Protein AF-A0A8J5M5P4-F1 (afdb_monomer)

Radius of gyration: 21.24 Å; Cα contacts (8 Å, |Δi|>4): 64; chains: 1; bounding box: 61×25×68 Å

Organism: NCBI:txid2496075

Solvent-accessible surface area (backbone atoms only — not comparable to full-atom values): 7825 Å² total; per-residue (Å²): 114,73,65,58,61,50,52,52,52,50,50,54,51,50,53,53,50,53,51,50,52,52,52,54,52,51,43,50,49,57,29,47,52,34,52,54,47,46,57,45,53,63,54,47,58,71,37,92,63,18,71,80,36,75,77,41,52,78,52,49,75,68,54,51,52,50,51,37,51,52,33,50,54,50,25,50,51,35,45,50,50,44,53,51,50,45,51,51,45,28,72,74,69,73,46,65,48,66,58,57,50,50,53,50,49,64,75,39,38,70,60,52,50,49,48,52,50,53,48,47,58,48,62,70,53,64,70,56,95,76,88,72,84,75,84,74,81,75,133

Mean predicted aligned error: 10.56 Å

Sequence (139 aa):
MTSITTEEAAWDALQALFHSEYLLMTEYIECILPLLYAIYLPILFQLPAAPYYSQTASSTPEKLKKDVTNILMFGAVELTGFVGLVFLLKRKFGISPLYQLAFVLETQMRTVQGHLFVWTVFILHMPLMHYGVNYAVQF

Secondary structure (DSSP, 8-state):
-HHHHHHHHHHHHHHHHHHHHHHHHHHHHHHHHHHHHHHHHHHHHHSTTGGGSHHHHT--HHHHHHHHHHHHHHHHHHHHHHHHHHHHHHHHHSS-HHHHHHHHHHHTHHHHHHHHHHHHHHHHHTTSS-S--------

pLDDT: mean 76.71, std 13.88, range [41.62, 92.94]

Structure (mmCIF, N/CA/C/O backbone):
data_AF-A0A8J5M5P4-F1
#
_entry.id   AF-A0A8J5M5P4-F1
#
loop_
_atom_site.group_PDB
_atom_site.id
_atom_site.type_symbol
_atom_site.label_atom_id
_atom_site.label_alt_id
_atom_site.label_comp_id
_atom_site.label_asym_id
_atom_site.label_entity_id
_atom_site.label_seq_id
_atom_site.pdbx_PDB_ins_code
_atom_site.Cartn_x
_atom_site.Cartn_y
_atom_site.Cartn_z
_atom_site.occupancy
_atom_site.B_iso_or_equiv
_atom_site.auth_seq_id
_atom_site.auth_comp_id
_atom_site.auth_asym_id
_atom_site.auth_atom_id
_atom_site.pdbx_PDB_model_num
ATOM 1 N N . MET A 1 1 ? -17.988 11.815 40.093 1.00 53.81 1 MET A N 1
ATOM 2 C CA . MET A 1 1 ? -16.794 10.962 39.890 1.00 53.81 1 MET A CA 1
ATOM 3 C C . MET A 1 1 ? -16.991 9.963 38.750 1.00 53.81 1 MET A C 1
ATOM 5 O O . MET A 1 1 ? -16.074 9.794 37.971 1.00 53.81 1 MET A O 1
ATOM 9 N N . THR A 1 2 ? -18.189 9.395 38.573 1.00 60.47 2 THR A N 1
ATOM 10 C CA . THR A 1 2 ? -18.569 8.525 37.436 1.00 60.47 2 THR A CA 1
ATOM 11 C C . THR A 1 2 ? -18.636 9.216 36.062 1.00 60.47 2 THR A C 1
ATOM 13 O O . THR A 1 2 ? -18.488 8.556 35.039 1.00 60.47 2 THR A O 1
ATOM 16 N N . SER A 1 3 ? -18.845 10.537 36.006 1.00 63.59 3 SER A N 1
ATOM 17 C CA . SER A 1 3 ? -18.831 11.298 34.743 1.00 63.59 3 SER A CA 1
ATOM 18 C C . SER A 1 3 ? -17.423 11.456 34.159 1.00 63.59 3 SER A C 1
ATOM 20 O O . SER A 1 3 ? -17.248 11.356 32.956 1.00 63.59 3 SER A O 1
ATOM 22 N N . ILE A 1 4 ? -16.410 11.632 35.013 1.00 66.31 4 ILE A N 1
ATOM 23 C CA . ILE A 1 4 ? -15.014 11.825 34.585 1.00 66.31 4 ILE A CA 1
ATOM 24 C C . ILE A 1 4 ? -14.464 10.524 33.984 1.00 66.31 4 ILE A C 1
ATOM 26 O O . ILE A 1 4 ? -13.895 10.529 32.903 1.00 66.31 4 ILE A O 1
ATOM 30 N N . THR A 1 5 ? -14.751 9.381 34.612 1.00 78.81 5 THR A N 1
ATOM 31 C CA . THR A 1 5 ? -14.298 8.067 34.126 1.00 78.81 5 THR A CA 1
ATOM 32 C C . THR A 1 5 ? -14.968 7.636 32.818 1.00 78.81 5 THR A C 1
ATOM 34 O O . THR A 1 5 ? -14.427 6.816 32.084 1.00 78.81 5 THR A O 1
ATOM 37 N N . THR A 1 6 ? -16.175 8.137 32.534 1.00 82.62 6 THR A N 1
ATOM 38 C CA . THR A 1 6 ? -16.881 7.845 31.273 1.00 82.62 6 THR A CA 1
ATOM 39 C C . THR A 1 6 ? -16.389 8.731 30.136 1.00 82.62 6 THR A C 1
ATOM 41 O O . THR A 1 6 ? -16.271 8.251 29.012 1.00 82.62 6 THR A O 1
ATOM 44 N N . GLU A 1 7 ? -16.044 9.983 30.431 1.00 85.62 7 GLU A N 1
ATOM 45 C CA . GLU A 1 7 ? -15.405 10.899 29.485 1.00 85.62 7 GLU A CA 1
ATOM 46 C C . GLU A 1 7 ? -14.003 10.413 29.083 1.00 85.62 7 GLU A C 1
ATOM 48 O O . GLU A 1 7 ? -13.703 10.339 27.893 1.00 85.62 7 GLU A O 1
ATOM 53 N N . GLU A 1 8 ? -13.190 9.971 30.048 1.00 88.12 8 GLU A N 1
ATOM 54 C CA . GLU A 1 8 ? -11.869 9.373 29.794 1.00 88.12 8 GLU A CA 1
ATOM 55 C C . GLU A 1 8 ? -11.970 8.112 28.920 1.00 88.12 8 GLU A C 1
ATOM 57 O O . GLU A 1 8 ? -11.281 7.992 27.908 1.00 88.12 8 GLU A O 1
ATOM 62 N N . ALA A 1 9 ? -12.898 7.203 29.241 1.00 86.56 9 ALA A N 1
ATOM 63 C CA . ALA A 1 9 ? -13.115 5.994 28.446 1.00 86.56 9 ALA A CA 1
ATOM 64 C C . ALA A 1 9 ? -13.613 6.299 27.020 1.00 86.56 9 ALA A C 1
ATOM 66 O O . ALA A 1 9 ? -13.249 5.601 26.070 1.00 86.56 9 ALA A O 1
ATOM 67 N N . ALA A 1 10 ? -14.442 7.335 26.857 1.00 86.88 10 ALA A N 1
ATOM 68 C CA . ALA A 1 10 ? -14.899 7.786 25.546 1.00 86.88 10 ALA A CA 1
ATOM 69 C C . ALA A 1 10 ? -13.744 8.372 24.720 1.00 86.88 10 ALA A C 1
ATOM 71 O O . ALA A 1 10 ? -13.643 8.087 23.524 1.00 86.88 10 ALA A O 1
ATOM 72 N N . TRP A 1 11 ? -12.857 9.139 25.357 1.00 91.88 11 TRP A N 1
ATOM 73 C CA . TRP A 1 11 ? -11.670 9.694 24.715 1.00 91.88 11 TRP A CA 1
ATOM 74 C C . TRP A 1 11 ? -10.706 8.600 24.238 1.00 91.88 11 TRP A C 1
ATOM 76 O O . TRP A 1 11 ? -10.305 8.600 23.072 1.00 91.88 11 TRP A O 1
ATOM 86 N N . ASP A 1 12 ? -10.412 7.614 25.087 1.00 88.81 12 ASP A N 1
ATOM 87 C CA . ASP A 1 12 ? -9.536 6.488 24.740 1.00 88.81 12 ASP A CA 1
ATOM 88 C C . ASP A 1 12 ? -10.104 5.647 23.588 1.00 88.81 12 ASP A C 1
ATOM 90 O O . ASP A 1 12 ? -9.377 5.249 22.669 1.00 88.81 12 ASP A O 1
ATOM 94 N N . ALA A 1 13 ? -11.417 5.399 23.600 1.00 86.31 13 ALA A N 1
ATOM 95 C CA . ALA A 1 13 ? -12.096 4.679 22.528 1.00 86.31 13 ALA A CA 1
ATOM 96 C C . ALA A 1 13 ? -12.020 5.443 21.197 1.00 86.31 13 ALA A C 1
ATOM 98 O O . ALA A 1 13 ? -11.728 4.845 20.157 1.00 86.31 13 ALA A O 1
ATOM 99 N N . LEU A 1 14 ? -12.231 6.761 21.230 1.00 86.75 14 LEU A N 1
ATOM 100 C CA . LEU A 1 14 ? -12.140 7.624 20.056 1.00 86.75 14 LEU A CA 1
ATOM 101 C C . LEU A 1 14 ? -10.709 7.663 19.503 1.00 86.75 14 LEU A C 1
ATOM 103 O O . LEU A 1 14 ? -10.502 7.513 18.299 1.00 86.75 14 LEU A O 1
ATOM 107 N N . GLN A 1 15 ? -9.709 7.793 20.375 1.00 89.75 15 GLN A N 1
ATOM 108 C CA . GLN A 1 15 ? -8.303 7.783 19.979 1.00 89.75 15 GLN A CA 1
ATOM 109 C C . GLN A 1 15 ? -7.908 6.448 19.336 1.00 89.75 15 GLN A C 1
ATOM 111 O O . GLN A 1 15 ? -7.216 6.437 18.314 1.00 89.75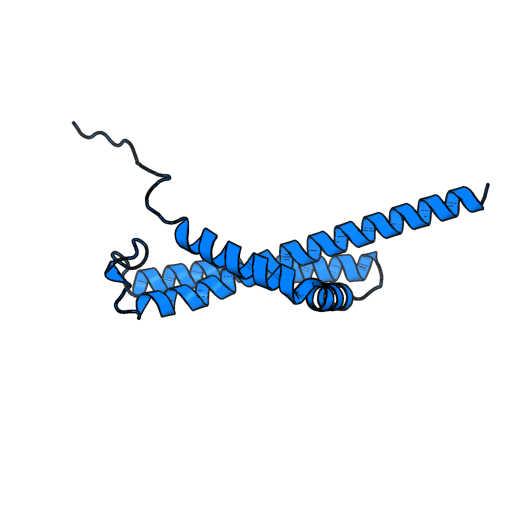 15 GLN A O 1
ATOM 116 N N . ALA A 1 16 ? -8.367 5.325 19.894 1.00 87.19 16 ALA A N 1
ATOM 117 C CA . ALA A 1 16 ? -8.132 4.004 19.322 1.00 87.19 16 ALA A CA 1
ATOM 118 C C . ALA A 1 16 ? -8.806 3.843 17.946 1.00 87.19 16 ALA A C 1
ATOM 120 O O . ALA A 1 16 ? -8.203 3.265 17.037 1.00 87.19 16 ALA A O 1
ATOM 121 N N . LEU A 1 17 ? -10.016 4.389 17.780 1.00 84.69 17 LEU A N 1
ATOM 122 C CA . LEU A 1 17 ? -10.740 4.398 16.511 1.00 84.69 17 LEU A CA 1
ATOM 123 C C . LEU A 1 17 ? -9.988 5.202 15.440 1.00 84.69 17 LEU A C 1
ATOM 125 O O . LEU A 1 17 ? -9.760 4.678 14.350 1.00 84.69 17 LEU A O 1
ATOM 129 N N . PHE A 1 18 ? -9.521 6.411 15.767 1.00 85.06 18 PHE A N 1
ATOM 130 C CA . PHE A 1 18 ? -8.726 7.235 14.849 1.00 85.06 18 PHE A CA 1
ATOM 131 C C . PHE A 1 18 ? -7.418 6.558 14.430 1.00 85.06 18 PHE A C 1
ATOM 133 O O . PHE A 1 18 ? -7.072 6.554 13.251 1.00 85.06 18 PHE A O 1
ATOM 140 N N . HIS A 1 19 ? 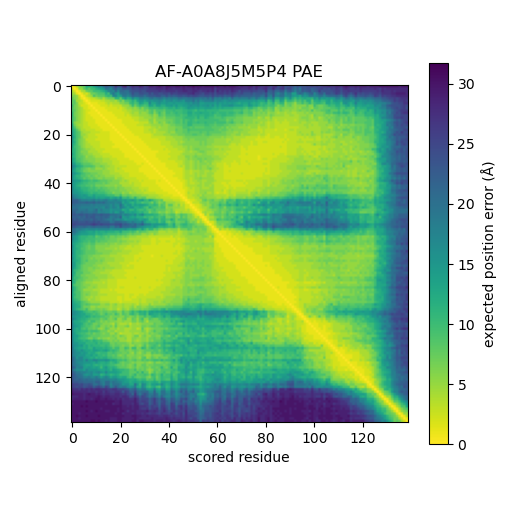-6.702 5.932 15.368 1.00 87.06 19 HIS A N 1
ATOM 141 C CA . HIS A 1 19 ? -5.481 5.196 15.027 1.00 87.06 19 HIS A CA 1
ATOM 142 C C . HIS A 1 19 ? -5.773 4.003 14.114 1.00 87.06 19 HIS A C 1
ATOM 144 O O . HIS A 1 19 ? -5.012 3.745 13.184 1.00 87.06 19 HIS A O 1
ATOM 150 N N . SER A 1 20 ? -6.876 3.286 14.353 1.00 86.00 20 SER A N 1
ATOM 151 C CA . SER A 1 20 ? -7.276 2.183 13.479 1.00 86.00 20 SER A CA 1
ATOM 152 C C . SER A 1 20 ? -7.658 2.652 12.077 1.00 86.00 20 SER A C 1
ATOM 154 O O . SER A 1 20 ? -7.308 1.991 11.105 1.00 86.00 20 SER A O 1
ATOM 156 N N . GLU A 1 21 ? -8.316 3.805 11.966 1.00 85.00 21 GLU A N 1
ATOM 157 C CA . GLU A 1 21 ? -8.677 4.417 10.690 1.00 85.00 21 GLU A CA 1
ATOM 158 C C . GLU A 1 21 ? -7.435 4.789 9.885 1.00 85.00 21 GLU A C 1
ATOM 160 O O . GLU A 1 21 ? -7.315 4.436 8.712 1.00 85.00 21 GLU A O 1
ATOM 165 N N . TYR A 1 22 ? -6.483 5.448 10.545 1.00 85.19 22 TYR A N 1
ATOM 166 C CA . TYR A 1 22 ? -5.210 5.814 9.944 1.00 85.19 22 TYR A CA 1
ATOM 167 C C . TYR A 1 22 ? -4.435 4.580 9.471 1.00 85.19 22 TYR A C 1
ATOM 169 O O . TYR A 1 22 ? -3.940 4.549 8.348 1.00 85.19 22 TYR A O 1
ATOM 177 N N . LEU A 1 23 ? -4.367 3.538 10.303 1.00 88.50 23 LEU A N 1
ATOM 178 C CA . LEU A 1 23 ? -3.664 2.304 9.966 1.00 88.50 23 LEU A CA 1
ATOM 179 C C . LEU A 1 23 ? -4.313 1.584 8.773 1.00 88.50 23 LEU A C 1
ATOM 181 O O . LEU A 1 23 ? -3.608 1.149 7.870 1.00 88.50 23 LEU A O 1
ATOM 185 N N . LEU A 1 24 ? -5.649 1.529 8.723 1.00 88.31 24 LEU A N 1
ATOM 186 C CA . LEU A 1 24 ? -6.390 0.980 7.582 1.00 88.31 24 LEU A CA 1
ATOM 187 C C . LEU A 1 24 ? -6.116 1.747 6.285 1.00 88.31 24 LEU A C 1
ATOM 189 O O . LEU A 1 24 ? -6.019 1.132 5.226 1.00 88.31 24 LEU A O 1
ATOM 193 N N . MET A 1 25 ? -6.007 3.075 6.359 1.00 86.75 25 MET A N 1
ATOM 194 C CA . MET A 1 25 ? -5.696 3.911 5.199 1.00 86.75 25 MET A CA 1
ATOM 195 C C . MET A 1 25 ? -4.273 3.698 4.692 1.00 86.75 25 MET A C 1
ATOM 197 O O . MET A 1 25 ? -4.079 3.576 3.483 1.00 86.75 25 MET A O 1
ATOM 201 N N . THR A 1 26 ? -3.296 3.629 5.595 1.00 86.44 26 THR A N 1
ATOM 202 C CA . THR A 1 26 ? -1.896 3.348 5.246 1.00 86.44 26 THR A CA 1
ATOM 203 C C . THR A 1 26 ? -1.778 2.007 4.534 1.00 86.44 26 THR A C 1
ATOM 205 O O . THR A 1 26 ? -1.301 1.952 3.405 1.00 86.44 26 THR A O 1
ATOM 208 N N . GLU A 1 27 ? -2.330 0.956 5.133 1.00 88.19 27 GLU A N 1
ATOM 209 C CA . GLU A 1 27 ? -2.271 -0.397 4.585 1.00 88.19 27 GLU A CA 1
ATOM 210 C C . GLU A 1 27 ? -3.039 -0.512 3.249 1.00 88.19 27 GLU A C 1
ATOM 212 O O . GLU A 1 27 ? -2.628 -1.206 2.320 1.00 88.19 27 GLU A O 1
ATOM 217 N N . TYR A 1 28 ? -4.147 0.225 3.100 1.00 86.88 28 TYR A N 1
ATOM 218 C CA . TYR A 1 28 ? -4.848 0.339 1.820 1.00 86.88 28 TYR A CA 1
ATOM 219 C C . TYR A 1 28 ? -3.953 0.956 0.733 1.00 86.88 28 TYR A C 1
ATOM 221 O O . TYR A 1 28 ? -3.910 0.448 -0.390 1.00 86.88 28 TYR A O 1
ATOM 229 N N . ILE A 1 29 ? -3.224 2.031 1.047 1.00 84.94 29 ILE A N 1
ATOM 230 C CA . ILE A 1 29 ? -2.293 2.672 0.108 1.00 84.94 29 ILE A CA 1
ATOM 231 C C . ILE A 1 29 ? -1.140 1.721 -0.242 1.00 84.94 29 ILE A C 1
ATOM 233 O O . ILE A 1 29 ? -0.814 1.583 -1.424 1.00 84.94 29 ILE A O 1
ATOM 237 N N . GLU A 1 30 ? -0.569 1.036 0.749 1.00 84.75 30 GLU A N 1
ATOM 238 C CA . GLU A 1 30 ? 0.510 0.054 0.571 1.00 84.75 30 GLU A CA 1
ATOM 239 C C . GLU A 1 30 ? 0.068 -1.150 -0.269 1.00 84.75 30 GLU A C 1
ATOM 241 O O . GLU A 1 30 ? 0.856 -1.666 -1.058 1.00 84.75 30 GLU A O 1
ATOM 246 N N . CYS A 1 31 ? -1.211 -1.530 -0.221 1.00 87.12 31 CYS A N 1
ATOM 247 C CA . CYS A 1 31 ? -1.764 -2.556 -1.102 1.00 87.12 31 CYS A CA 1
ATOM 248 C C . CYS A 1 31 ? -2.033 -2.042 -2.531 1.00 87.12 31 CYS A C 1
ATOM 250 O O . CYS A 1 31 ? -1.809 -2.765 -3.506 1.00 87.12 31 CYS A O 1
ATOM 252 N N . ILE A 1 32 ? -2.536 -0.812 -2.691 1.00 85.12 32 ILE A N 1
ATOM 253 C CA . ILE A 1 32 ? -2.923 -0.261 -4.001 1.00 85.12 32 ILE A CA 1
ATOM 254 C C . ILE A 1 32 ? -1.712 0.179 -4.832 1.00 85.12 32 ILE A C 1
ATOM 256 O O . ILE A 1 32 ? -1.700 -0.033 -6.048 1.00 85.12 32 ILE A O 1
ATOM 260 N N . LEU A 1 33 ? -0.688 0.770 -4.213 1.00 83.56 33 LEU A N 1
ATOM 261 C CA . LEU A 1 33 ? 0.480 1.300 -4.926 1.00 83.56 33 LEU A CA 1
ATOM 262 C C . LEU A 1 33 ? 1.222 0.236 -5.764 1.00 83.56 33 LEU A C 1
ATOM 264 O O . LEU A 1 33 ? 1.430 0.480 -6.958 1.00 83.56 33 LEU A O 1
ATOM 268 N N . PRO A 1 34 ? 1.573 -0.953 -5.232 1.00 84.44 34 PRO A N 1
ATOM 269 C CA . PRO A 1 34 ? 2.210 -2.015 -6.008 1.00 84.44 34 PRO A CA 1
ATOM 270 C C . PRO A 1 34 ? 1.340 -2.494 -7.171 1.00 84.44 34 PRO A C 1
ATOM 272 O O . PRO A 1 34 ? 1.854 -2.751 -8.258 1.00 84.44 34 PRO A O 1
ATOM 275 N N . LEU A 1 35 ? 0.019 -2.577 -6.979 1.00 86.62 35 LEU A N 1
ATOM 276 C CA . LEU A 1 35 ? -0.912 -3.005 -8.026 1.00 86.62 35 LEU A CA 1
ATOM 277 C C . LEU A 1 35 ? -0.972 -1.995 -9.175 1.00 86.62 35 LEU A C 1
ATOM 279 O O . LEU A 1 35 ? -0.883 -2.382 -10.342 1.00 86.62 35 LEU A O 1
ATOM 283 N N . LEU A 1 36 ? -1.059 -0.701 -8.856 1.00 85.25 36 LEU A N 1
ATOM 284 C CA . LEU A 1 36 ? -0.988 0.364 -9.858 1.00 85.25 36 LEU A CA 1
ATOM 285 C C . LEU A 1 36 ? 0.341 0.310 -10.619 1.00 85.25 36 LEU A C 1
ATOM 287 O O . LEU A 1 36 ? 0.357 0.422 -11.847 1.00 85.25 36 LEU A O 1
ATOM 291 N N . TYR A 1 37 ? 1.444 0.070 -9.911 1.00 80.88 37 TYR A N 1
ATOM 292 C CA . TYR A 1 37 ? 2.770 -0.010 -10.510 1.00 80.88 37 TYR A CA 1
ATOM 293 C C . TYR A 1 37 ? 2.941 -1.231 -11.430 1.00 80.88 37 TYR A C 1
ATOM 295 O O . TYR A 1 37 ? 3.473 -1.107 -12.536 1.00 80.88 37 TYR A O 1
ATOM 303 N N . ALA A 1 38 ? 2.410 -2.389 -11.029 1.00 85.12 38 ALA A N 1
ATOM 304 C CA . ALA A 1 38 ? 2.418 -3.618 -11.822 1.00 85.12 38 ALA A CA 1
ATOM 305 C C . ALA A 1 38 ? 1.631 -3.490 -13.140 1.00 85.12 38 ALA A C 1
ATOM 307 O O . ALA A 1 38 ? 1.992 -4.130 -14.126 1.00 85.12 38 ALA A O 1
ATOM 308 N N . ILE A 1 39 ? 0.582 -2.659 -13.173 1.00 86.25 39 ILE A N 1
ATOM 309 C CA . ILE A 1 39 ? -0.196 -2.359 -14.389 1.00 86.25 39 ILE A CA 1
ATOM 310 C C . ILE A 1 39 ? 0.515 -1.305 -15.245 1.00 86.25 39 ILE A C 1
ATOM 312 O O . ILE A 1 39 ? 0.567 -1.421 -16.471 1.00 86.25 39 ILE A O 1
ATOM 316 N N . TYR A 1 40 ? 1.074 -0.279 -14.607 1.00 80.75 40 TYR A N 1
ATOM 317 C CA . TYR A 1 40 ? 1.716 0.839 -15.287 1.00 80.75 40 TYR A CA 1
ATOM 318 C C . TYR A 1 40 ? 2.981 0.428 -16.052 1.00 80.75 40 TYR A C 1
ATOM 320 O O . TYR A 1 40 ? 3.165 0.847 -17.195 1.00 80.75 40 TYR A O 1
ATOM 328 N N . LEU A 1 41 ? 3.845 -0.400 -15.456 1.00 79.06 41 LEU A N 1
ATOM 329 C CA . LEU A 1 41 ? 5.126 -0.782 -16.060 1.00 79.06 41 LEU A CA 1
ATOM 330 C C . LEU A 1 41 ? 4.980 -1.424 -17.458 1.00 79.06 41 LEU A C 1
ATOM 332 O O . LEU A 1 41 ? 5.663 -0.979 -18.384 1.00 79.06 41 LEU A O 1
ATOM 336 N N . PRO A 1 42 ? 4.080 -2.405 -17.673 1.00 82.75 42 PRO A N 1
ATOM 337 C CA . PRO A 1 42 ? 3.799 -2.934 -19.006 1.00 82.75 42 PRO A CA 1
ATOM 338 C C . PRO A 1 42 ? 3.275 -1.896 -20.003 1.00 82.75 42 PRO A C 1
ATOM 340 O O . PRO A 1 42 ? 3.629 -1.961 -21.179 1.00 82.75 42 PRO A O 1
ATOM 343 N N . ILE A 1 43 ? 2.443 -0.949 -19.554 1.00 84.19 43 ILE A N 1
ATOM 344 C CA . ILE A 1 43 ? 1.903 0.119 -20.410 1.00 84.19 43 ILE A CA 1
ATOM 345 C C . ILE A 1 43 ? 3.036 1.047 -20.853 1.00 84.19 43 ILE A C 1
ATOM 347 O O . ILE A 1 43 ? 3.167 1.334 -22.043 1.00 84.19 43 ILE A O 1
ATOM 351 N N . LEU A 1 44 ? 3.896 1.463 -19.917 1.00 79.25 44 LEU A N 1
ATOM 352 C CA . LEU A 1 44 ? 5.057 2.301 -20.211 1.00 79.25 44 LEU A CA 1
ATOM 353 C C . LEU A 1 44 ? 6.008 1.621 -21.203 1.00 79.25 44 LEU A C 1
ATOM 355 O O . LEU A 1 44 ? 6.532 2.284 -22.093 1.00 79.25 44 LEU A O 1
ATOM 359 N N . PHE A 1 45 ? 6.206 0.306 -21.077 1.00 77.50 45 PHE A N 1
ATOM 360 C CA . PHE A 1 45 ? 7.074 -0.465 -21.967 1.00 77.50 45 PHE A CA 1
ATOM 361 C C . PHE A 1 45 ? 6.566 -0.528 -23.417 1.00 77.50 45 PHE A C 1
ATOM 363 O O . PHE A 1 45 ? 7.364 -0.635 -24.343 1.00 77.50 45 PHE A O 1
ATOM 370 N N . GLN A 1 46 ? 5.250 -0.440 -23.628 1.00 80.88 46 GLN A N 1
ATOM 371 C CA . GLN A 1 46 ? 4.643 -0.435 -24.965 1.00 80.88 46 GLN A CA 1
ATOM 372 C C . GLN A 1 46 ? 4.605 0.958 -25.607 1.00 80.88 46 GLN A C 1
ATOM 374 O O . GLN A 1 46 ? 4.347 1.078 -26.806 1.00 80.88 46 GLN A O 1
ATOM 379 N N . LEU A 1 47 ? 4.840 2.021 -24.833 1.00 79.19 47 LEU A N 1
ATOM 380 C CA . LEU A 1 47 ? 4.807 3.388 -25.341 1.00 79.19 47 LEU A CA 1
ATOM 381 C C . LEU A 1 47 ? 6.049 3.692 -26.200 1.00 79.19 47 LEU A C 1
ATOM 383 O O . LEU A 1 47 ? 7.162 3.330 -25.823 1.00 79.19 47 LEU A O 1
ATOM 387 N N . PRO A 1 48 ? 5.918 4.475 -27.288 1.00 68.88 48 PRO A N 1
ATOM 388 C CA . PRO A 1 48 ? 7.066 4.915 -28.089 1.00 68.88 48 PRO A CA 1
ATOM 389 C C . PRO A 1 48 ? 8.025 5.823 -27.305 1.00 68.88 48 PRO A C 1
ATOM 391 O O . PRO A 1 48 ? 9.161 6.031 -27.720 1.00 68.88 48 PRO A O 1
ATOM 394 N N . ALA A 1 49 ? 7.581 6.351 -26.159 1.00 68.25 49 ALA A N 1
ATOM 395 C CA . ALA A 1 49 ? 8.405 7.111 -25.231 1.00 68.25 49 ALA A CA 1
ATOM 396 C C . ALA A 1 49 ? 9.288 6.226 -24.326 1.00 68.25 49 ALA A C 1
ATOM 398 O O . ALA A 1 49 ? 10.148 6.762 -23.630 1.00 68.25 49 ALA A O 1
ATOM 399 N N . ALA A 1 50 ? 9.117 4.896 -24.333 1.00 65.94 50 ALA A N 1
ATOM 400 C CA . ALA A 1 50 ? 9.880 3.965 -23.499 1.00 65.94 50 ALA A CA 1
ATOM 401 C C . ALA A 1 50 ? 11.412 4.173 -23.554 1.00 65.94 50 ALA A C 1
ATOM 403 O O . ALA A 1 50 ? 12.031 4.170 -22.494 1.00 65.94 50 ALA A O 1
ATOM 404 N N . PRO A 1 51 ? 12.050 4.447 -24.709 1.00 65.88 51 PRO A N 1
ATOM 405 C CA . PRO A 1 51 ? 13.497 4.680 -24.758 1.00 65.88 51 PRO A CA 1
ATOM 406 C C . PRO A 1 51 ? 13.982 5.912 -23.972 1.00 65.88 51 PRO A C 1
ATOM 408 O O . PRO A 1 51 ? 15.173 6.016 -23.692 1.00 65.88 51 PRO A O 1
ATOM 411 N N . TYR A 1 52 ? 13.090 6.839 -23.606 1.00 64.31 52 TYR A N 1
ATOM 412 C CA . TYR A 1 52 ? 13.422 8.037 -22.824 1.00 64.31 52 TYR A CA 1
ATOM 413 C C . TYR A 1 52 ? 13.339 7.816 -21.306 1.00 64.31 52 TYR A C 1
ATOM 415 O O . TYR A 1 52 ? 13.778 8.674 -20.541 1.00 64.31 52 TYR A O 1
ATOM 423 N N . TYR A 1 53 ? 12.811 6.675 -20.853 1.00 64.38 53 TYR A N 1
ATOM 424 C CA . TYR A 1 53 ? 12.744 6.324 -19.436 1.00 64.38 53 TYR A CA 1
ATOM 425 C C . TYR A 1 53 ? 13.854 5.329 -19.093 1.00 64.38 53 TYR A C 1
ATOM 427 O O . TYR A 1 53 ? 13.911 4.241 -19.655 1.00 64.38 53 TYR A O 1
ATOM 435 N N . SER A 1 54 ? 14.708 5.653 -18.118 1.00 61.25 54 SER A N 1
ATOM 436 C CA . SER A 1 54 ? 15.815 4.789 -17.653 1.00 61.25 54 SER A CA 1
ATOM 437 C C . SER A 1 54 ? 15.379 3.349 -17.341 1.00 61.25 54 SER A C 1
ATOM 439 O O . SER A 1 54 ? 16.108 2.394 -17.619 1.00 61.25 54 SER A O 1
ATOM 441 N N . GLN A 1 55 ? 14.164 3.202 -16.807 1.00 59.62 55 GLN A N 1
ATOM 442 C CA . GLN A 1 55 ? 13.553 1.932 -16.423 1.00 59.62 55 GLN A CA 1
ATOM 443 C C . GLN A 1 55 ? 13.184 1.023 -17.595 1.00 59.62 55 GLN A C 1
ATOM 445 O O . GLN A 1 55 ? 13.164 -0.193 -17.431 1.00 59.62 55 GLN A O 1
ATOM 450 N N . THR A 1 56 ? 12.876 1.580 -18.763 1.00 62.69 56 THR A N 1
ATOM 451 C CA . THR A 1 56 ? 12.440 0.816 -19.942 1.00 62.69 56 THR A CA 1
ATOM 452 C C . THR A 1 56 ? 13.462 0.876 -21.078 1.00 62.69 56 THR A C 1
ATOM 454 O O . THR A 1 56 ? 13.525 -0.058 -21.870 1.00 62.69 56 THR A O 1
ATOM 457 N N . ALA A 1 57 ? 14.349 1.876 -21.095 1.00 59.38 57 ALA A N 1
ATOM 458 C CA . ALA A 1 57 ? 15.425 2.046 -22.075 1.00 59.38 57 ALA A CA 1
ATOM 459 C C . ALA A 1 57 ? 16.468 0.912 -22.077 1.00 59.38 57 ALA A C 1
ATOM 461 O O . ALA A 1 57 ? 17.101 0.663 -23.098 1.00 59.38 57 ALA A O 1
ATOM 462 N N . SER A 1 58 ? 16.651 0.219 -20.947 1.00 60.06 58 SER A N 1
ATOM 463 C CA . SER A 1 58 ? 17.595 -0.906 -20.802 1.00 60.06 58 SER A CA 1
ATOM 464 C C . SER A 1 58 ? 16.923 -2.230 -20.422 1.00 60.06 58 SER A C 1
ATOM 466 O O . SER A 1 58 ? 17.605 -3.205 -20.097 1.00 60.06 58 SER A O 1
ATOM 468 N N . SER A 1 59 ? 15.589 -2.273 -20.419 1.00 64.75 59 SER A N 1
ATOM 469 C CA . SER A 1 59 ? 14.844 -3.433 -19.931 1.00 64.75 59 SER A CA 1
ATOM 470 C C . SER A 1 59 ? 14.439 -4.367 -21.062 1.00 64.75 59 SER A C 1
ATOM 472 O O . SER A 1 59 ? 13.831 -3.965 -22.045 1.00 64.75 59 SER A O 1
ATOM 474 N N . THR A 1 60 ? 14.763 -5.645 -20.901 1.00 78.25 60 THR A N 1
ATOM 475 C CA . THR A 1 60 ? 14.314 -6.741 -21.771 1.00 78.25 60 THR A CA 1
ATOM 476 C C . THR A 1 60 ? 12.928 -7.223 -21.310 1.00 78.25 60 THR A C 1
ATOM 478 O O . THR A 1 60 ? 12.644 -7.145 -20.106 1.00 78.25 60 THR A O 1
ATOM 481 N N . PRO A 1 61 ? 12.062 -7.760 -22.192 1.00 79.69 61 PRO A N 1
ATOM 482 C CA . PRO A 1 61 ? 10.761 -8.312 -21.796 1.00 79.69 61 PRO A CA 1
ATOM 483 C C . PRO A 1 61 ? 10.814 -9.315 -20.628 1.00 79.69 61 PRO A C 1
ATOM 485 O O . PRO A 1 61 ? 9.918 -9.339 -19.783 1.00 79.69 61 PRO A O 1
ATOM 488 N N . GLU A 1 62 ? 11.883 -10.107 -20.519 1.00 81.25 62 GLU A N 1
ATOM 489 C CA . GLU A 1 62 ? 12.083 -11.072 -19.431 1.00 81.25 62 GLU A CA 1
ATOM 490 C C . GLU A 1 62 ? 12.337 -10.377 -18.089 1.00 81.25 62 GLU A C 1
ATOM 492 O O . GLU A 1 62 ? 11.838 -10.822 -17.051 1.00 81.25 62 GLU A O 1
ATOM 497 N N . LYS A 1 63 ? 13.082 -9.265 -18.108 1.00 79.19 63 LYS A N 1
ATOM 498 C CA . LYS A 1 63 ? 13.348 -8.445 -16.924 1.00 79.19 63 LYS A CA 1
ATOM 499 C C . LYS A 1 63 ? 12.071 -7.746 -16.462 1.00 79.19 63 LYS A C 1
ATOM 501 O O . LYS A 1 63 ? 11.730 -7.851 -15.290 1.00 79.19 63 LYS A O 1
ATOM 506 N N . LEU A 1 64 ? 11.306 -7.172 -17.394 1.00 82.94 64 LEU A N 1
ATOM 507 C CA . LEU A 1 64 ? 9.995 -6.582 -17.104 1.00 82.94 64 LEU A CA 1
ATOM 508 C C . LEU A 1 64 ? 9.056 -7.598 -16.442 1.00 82.94 64 LEU A C 1
ATOM 510 O O . LEU A 1 64 ? 8.437 -7.303 -15.422 1.00 82.94 64 LEU A O 1
ATOM 514 N N . LYS A 1 65 ? 8.971 -8.816 -16.992 1.00 84.06 65 LYS A N 1
ATOM 515 C CA . LYS A 1 65 ? 8.144 -9.881 -16.414 1.00 84.06 65 LYS A CA 1
ATOM 516 C C . LYS A 1 65 ? 8.587 -10.223 -14.991 1.00 84.06 65 LYS A C 1
ATOM 518 O O . LYS A 1 65 ? 7.737 -10.399 -14.117 1.00 84.06 65 LYS A O 1
ATOM 523 N N . LYS A 1 66 ? 9.897 -10.320 -14.749 1.00 82.19 66 LYS A N 1
ATOM 524 C CA . LYS A 1 66 ? 10.451 -10.582 -13.415 1.00 82.19 66 LYS A CA 1
ATOM 525 C C . LYS A 1 66 ? 10.114 -9.458 -12.434 1.00 82.19 66 LYS A C 1
ATOM 527 O O . LYS A 1 66 ? 9.675 -9.759 -11.326 1.00 82.19 66 LYS A O 1
ATOM 532 N N . ASP A 1 67 ? 10.258 -8.205 -12.851 1.00 81.75 67 ASP A N 1
ATOM 533 C CA . ASP A 1 67 ? 9.978 -7.034 -12.019 1.00 81.75 67 ASP A CA 1
ATOM 534 C C . ASP A 1 67 ? 8.491 -6.968 -11.651 1.00 81.75 67 ASP A C 1
ATOM 536 O O . ASP A 1 67 ? 8.159 -6.897 -10.470 1.00 81.75 67 ASP A O 1
ATOM 540 N N . VAL A 1 68 ? 7.590 -7.123 -12.629 1.00 85.31 68 VAL A N 1
ATOM 541 C CA . VAL A 1 68 ? 6.137 -7.199 -12.386 1.00 85.31 68 VAL A CA 1
ATOM 542 C C . VAL A 1 68 ? 5.799 -8.347 -11.435 1.00 85.31 68 VAL A C 1
ATOM 544 O O . VAL A 1 68 ? 5.019 -8.164 -10.507 1.00 85.31 68 VAL A O 1
ATOM 547 N N . THR A 1 69 ? 6.413 -9.519 -11.613 1.00 84.25 69 THR A N 1
ATOM 548 C CA . THR A 1 69 ? 6.175 -10.665 -10.719 1.00 84.25 69 THR A CA 1
ATOM 549 C C . THR A 1 69 ? 6.638 -10.363 -9.291 1.00 84.25 69 THR A C 1
ATOM 551 O O . THR A 1 69 ? 5.935 -10.695 -8.342 1.00 84.25 69 THR A O 1
ATOM 554 N N . ASN A 1 70 ? 7.790 -9.710 -9.122 1.00 84.81 70 ASN A N 1
ATOM 555 C CA . ASN A 1 70 ? 8.296 -9.306 -7.811 1.00 84.81 70 ASN A CA 1
ATOM 556 C C . ASN A 1 70 ? 7.366 -8.290 -7.128 1.00 84.81 70 ASN A C 1
ATOM 558 O O . ASN A 1 70 ? 7.042 -8.438 -5.954 1.00 84.81 70 ASN A O 1
ATOM 562 N N . ILE A 1 71 ? 6.874 -7.306 -7.883 1.00 86.06 71 ILE A N 1
ATOM 563 C CA . ILE A 1 71 ? 5.916 -6.307 -7.390 1.00 86.06 71 ILE A CA 1
ATOM 564 C C . ILE A 1 71 ? 4.596 -6.971 -6.982 1.00 86.06 71 ILE A C 1
ATOM 566 O O . ILE A 1 71 ? 4.036 -6.632 -5.945 1.00 86.06 71 ILE A O 1
ATOM 570 N N . LEU A 1 72 ? 4.108 -7.946 -7.755 1.00 86.94 72 LEU A N 1
ATOM 571 C CA . LEU A 1 72 ? 2.901 -8.700 -7.408 1.00 86.94 72 LEU A CA 1
ATOM 572 C C . LEU A 1 72 ? 3.099 -9.570 -6.162 1.00 86.94 72 LEU A C 1
ATOM 574 O O . LEU A 1 72 ? 2.190 -9.660 -5.341 1.00 86.94 72 LEU A O 1
ATOM 578 N N . MET A 1 73 ? 4.275 -10.185 -5.994 1.00 87.25 73 MET A N 1
ATOM 579 C CA . MET A 1 73 ? 4.612 -10.909 -4.765 1.00 87.25 73 MET A CA 1
ATOM 580 C C . MET A 1 73 ? 4.621 -9.973 -3.555 1.00 87.25 73 MET A C 1
ATOM 582 O O . MET A 1 73 ? 4.042 -10.316 -2.529 1.00 87.25 73 MET A O 1
ATOM 586 N N . PHE A 1 74 ? 5.211 -8.784 -3.692 1.00 85.00 74 PHE A N 1
ATOM 587 C CA . PHE A 1 74 ? 5.166 -7.754 -2.657 1.00 85.00 74 PHE A CA 1
ATOM 588 C C . PHE A 1 74 ? 3.719 -7.343 -2.342 1.00 85.00 74 PHE A C 1
ATOM 590 O O . PHE A 1 74 ? 3.294 -7.431 -1.196 1.00 85.00 74 PHE A O 1
ATOM 597 N N . GLY A 1 75 ? 2.912 -7.034 -3.362 1.00 87.56 75 GLY A N 1
ATOM 598 C CA . GLY A 1 75 ? 1.495 -6.704 -3.185 1.00 87.56 75 GLY A CA 1
ATOM 599 C C . GLY A 1 75 ? 0.675 -7.819 -2.521 1.00 87.56 75 GLY A C 1
ATOM 600 O O . GLY A 1 75 ? -0.268 -7.532 -1.792 1.00 87.56 75 GLY A O 1
ATOM 601 N N . ALA A 1 76 ? 1.035 -9.092 -2.713 1.00 90.38 76 ALA A N 1
ATOM 602 C CA . ALA A 1 76 ? 0.389 -10.209 -2.023 1.00 90.38 76 ALA A CA 1
ATOM 603 C C . ALA A 1 76 ? 0.733 -10.264 -0.523 1.00 90.38 76 ALA A C 1
ATOM 605 O O . ALA A 1 76 ? -0.119 -10.644 0.287 1.00 90.38 76 ALA A O 1
ATOM 606 N N . VAL A 1 77 ? 1.957 -9.881 -0.145 1.00 91.19 77 VAL A N 1
ATOM 607 C CA . VAL A 1 77 ? 2.357 -9.749 1.265 1.00 91.19 77 VAL A CA 1
ATOM 608 C C . VAL A 1 77 ? 1.568 -8.621 1.923 1.00 91.19 77 VAL A C 1
ATOM 610 O O . VAL A 1 77 ? 0.939 -8.867 2.950 1.00 91.19 77 VAL A O 1
ATOM 613 N N . GLU A 1 78 ? 1.506 -7.452 1.285 1.00 89.94 78 GLU A N 1
ATOM 614 C CA . GLU A 1 78 ? 0.716 -6.306 1.764 1.00 89.94 78 GLU A CA 1
ATOM 615 C C . GLU A 1 78 ? -0.774 -6.657 1.881 1.00 89.94 78 GLU A C 1
ATOM 617 O O . GLU A 1 78 ? -1.413 -6.409 2.898 1.00 89.94 78 GLU A O 1
ATOM 622 N N . LEU A 1 79 ? -1.342 -7.360 0.895 1.00 90.69 79 LEU A N 1
ATOM 623 C CA . LEU A 1 79 ? -2.731 -7.820 0.976 1.00 90.69 79 LEU A CA 1
ATOM 624 C C . LEU A 1 79 ? -2.958 -8.770 2.163 1.00 90.69 79 LEU A C 1
ATOM 626 O O . LEU A 1 79 ? -4.015 -8.745 2.799 1.00 90.69 79 LEU A O 1
ATOM 630 N N . THR A 1 80 ? -1.977 -9.620 2.467 1.00 92.94 80 THR A N 1
ATOM 631 C CA . THR A 1 80 ? -2.041 -10.518 3.626 1.00 92.94 80 THR A CA 1
ATOM 632 C C . THR A 1 80 ? -1.990 -9.724 4.934 1.00 92.94 80 THR A C 1
ATOM 634 O O . THR A 1 80 ? -2.768 -10.021 5.847 1.00 92.94 80 THR A O 1
ATOM 637 N N . GLY A 1 81 ? -1.136 -8.697 5.008 1.00 91.94 81 GLY A N 1
ATOM 638 C CA . GLY A 1 81 ? -1.084 -7.726 6.106 1.00 91.94 81 GLY A CA 1
ATOM 639 C C . GLY A 1 81 ? -2.432 -7.042 6.316 1.00 91.94 81 GLY A C 1
ATOM 640 O O . GLY A 1 81 ? -3.009 -7.134 7.404 1.00 91.94 81 GLY A O 1
ATOM 641 N N . PHE A 1 82 ? -3.021 -6.524 5.239 1.00 91.06 82 PHE A N 1
ATOM 642 C CA . PHE A 1 82 ? -4.326 -5.872 5.241 1.00 91.06 82 PHE A CA 1
ATOM 643 C C . PHE A 1 82 ? -5.449 -6.773 5.743 1.00 91.06 82 PHE A C 1
ATOM 645 O O . PHE A 1 82 ? -6.237 -6.382 6.611 1.00 91.06 82 PHE A O 1
ATOM 652 N N . VAL A 1 83 ? -5.519 -8.011 5.252 1.00 92.12 83 VAL A N 1
ATOM 653 C CA . VAL A 1 83 ? -6.509 -8.989 5.729 1.00 92.12 83 VAL A CA 1
ATOM 654 C C . VAL A 1 83 ? -6.298 -9.293 7.214 1.00 92.12 83 VAL A C 1
ATOM 656 O O . VAL A 1 83 ? -7.272 -9.349 7.974 1.00 92.12 83 VAL A O 1
ATOM 659 N N . GLY A 1 84 ? -5.043 -9.445 7.645 1.00 92.62 84 GLY A N 1
ATOM 660 C CA . GLY A 1 84 ? -4.683 -9.624 9.050 1.00 92.62 84 GLY A CA 1
ATOM 661 C C . GLY A 1 84 ? -5.137 -8.450 9.920 1.00 92.62 84 GLY A C 1
ATOM 662 O O . GLY A 1 84 ? -5.778 -8.658 10.953 1.00 92.62 84 GLY A O 1
ATOM 663 N N . LEU A 1 85 ? -4.889 -7.220 9.474 1.00 90.50 85 LEU A N 1
ATOM 664 C CA . LEU A 1 85 ? -5.293 -5.995 10.155 1.00 90.50 85 LEU A CA 1
ATOM 665 C C . LEU A 1 85 ? -6.818 -5.894 10.281 1.00 90.50 85 LEU A C 1
ATOM 667 O O . LEU A 1 85 ? -7.334 -5.685 11.382 1.00 90.50 85 LEU A O 1
ATOM 671 N N . VAL A 1 86 ? -7.556 -6.108 9.188 1.00 89.19 86 VAL A N 1
ATOM 672 C CA . VAL A 1 86 ? -9.028 -6.112 9.197 1.00 89.19 86 VAL A CA 1
ATOM 673 C C . VAL A 1 86 ? -9.560 -7.171 10.163 1.00 89.19 86 VAL A C 1
ATOM 675 O O . VAL A 1 86 ? -10.499 -6.906 10.918 1.00 89.19 86 VAL A O 1
ATOM 678 N N . PHE A 1 87 ? -8.959 -8.361 10.190 1.00 89.81 87 PHE A N 1
ATOM 679 C CA . PHE A 1 87 ? -9.345 -9.413 11.126 1.00 89.81 87 PHE A CA 1
ATOM 680 C C . PHE A 1 87 ? -9.102 -9.007 12.589 1.00 89.81 87 PHE A C 1
ATOM 682 O O . PHE A 1 87 ? -9.997 -9.161 13.427 1.00 89.81 87 PHE A O 1
ATOM 689 N N . LEU A 1 88 ? -7.928 -8.446 12.897 1.00 89.50 88 LEU A N 1
ATOM 690 C CA . LEU A 1 88 ? -7.578 -7.976 14.240 1.00 89.50 88 LEU A CA 1
ATOM 691 C C . LEU A 1 88 ? -8.507 -6.855 14.713 1.00 89.50 88 LEU A C 1
ATOM 693 O O . LEU A 1 88 ? -9.022 -6.918 15.831 1.00 89.50 88 LEU A O 1
ATOM 697 N N . LEU A 1 89 ? -8.769 -5.864 13.861 1.00 87.12 89 LEU A N 1
ATOM 698 C CA . LEU A 1 89 ? -9.647 -4.742 14.182 1.00 87.12 89 LEU A CA 1
ATOM 699 C C . LEU A 1 89 ? -11.095 -5.197 14.375 1.00 87.12 89 LEU A C 1
ATOM 701 O O . LEU A 1 89 ? -11.724 -4.813 15.361 1.00 87.12 89 LEU A O 1
ATOM 705 N N . LYS A 1 90 ? -11.599 -6.093 13.517 1.00 87.19 90 LYS A N 1
ATOM 706 C CA . LYS A 1 90 ? -12.938 -6.675 13.678 1.00 87.19 90 LYS A CA 1
ATOM 707 C C . LYS A 1 90 ? -13.062 -7.431 15.002 1.00 87.19 90 LYS A C 1
ATOM 709 O O . LYS A 1 90 ? -14.074 -7.306 15.688 1.00 87.19 90 LYS A O 1
ATOM 714 N N . ARG A 1 91 ? -12.029 -8.192 15.382 1.00 86.88 91 ARG A N 1
ATOM 715 C CA . ARG A 1 91 ? -11.998 -8.931 16.652 1.00 86.88 91 ARG A CA 1
ATOM 716 C C . ARG A 1 91 ? -11.907 -8.005 17.868 1.00 86.88 91 ARG A C 1
ATOM 718 O O . ARG A 1 91 ? -12.512 -8.315 18.888 1.00 86.88 91 ARG A O 1
ATOM 725 N N . LYS A 1 92 ? -11.151 -6.906 17.778 1.00 83.94 92 LYS A N 1
ATOM 726 C CA . LYS A 1 92 ? -10.907 -5.988 18.901 1.00 83.94 92 LYS A CA 1
ATOM 727 C C . LYS A 1 92 ? -12.056 -5.001 19.128 1.00 83.94 92 LYS A C 1
ATOM 729 O O . LYS A 1 92 ? -12.407 -4.752 20.275 1.00 83.94 92 LYS A O 1
ATOM 734 N N . PHE A 1 93 ? -12.626 -4.446 18.060 1.00 78.94 93 PHE A N 1
ATOM 735 C CA . PHE A 1 93 ? -13.620 -3.368 18.137 1.00 78.94 93 PHE A CA 1
ATOM 736 C C . PHE A 1 93 ? -15.060 -3.832 17.875 1.00 78.94 93 PHE A C 1
ATOM 738 O O . PHE A 1 93 ? -15.992 -3.078 18.132 1.00 78.94 93 PHE A O 1
ATOM 745 N N . GLY A 1 94 ? -15.274 -5.045 17.348 1.00 77.62 94 GLY A N 1
ATOM 746 C CA . GLY A 1 94 ? -16.611 -5.592 17.065 1.00 77.62 94 GLY A CA 1
ATOM 747 C C . GLY A 1 94 ? -17.357 -4.924 15.899 1.00 77.62 94 GLY A C 1
ATOM 748 O O . GLY A 1 94 ? -18.396 -5.419 15.469 1.00 77.62 94 GLY A O 1
ATOM 749 N N . ILE A 1 95 ? -16.817 -3.832 15.357 1.00 75.50 95 ILE A N 1
ATOM 750 C CA . ILE A 1 95 ? -17.314 -3.114 14.179 1.00 75.50 95 ILE A CA 1
ATOM 751 C C . ILE A 1 95 ? -16.607 -3.667 12.938 1.00 75.50 95 ILE A C 1
ATOM 753 O O . ILE A 1 95 ? -15.481 -4.154 13.022 1.00 75.50 95 ILE A O 1
ATOM 757 N N . SER A 1 96 ? -17.263 -3.619 11.777 1.00 82.50 96 SER A N 1
ATOM 758 C CA . SER A 1 96 ? -16.633 -4.005 10.514 1.00 82.50 96 SER A CA 1
ATOM 759 C C . SER A 1 96 ? -15.664 -2.910 10.036 1.00 82.50 96 SER A C 1
ATOM 761 O O . SER A 1 96 ? -16.128 -1.858 9.588 1.00 82.50 96 SER A O 1
ATOM 763 N N . PRO A 1 97 ? -14.335 -3.138 10.068 1.00 81.44 97 PRO A N 1
ATOM 764 C CA . PRO A 1 97 ? -13.344 -2.112 9.726 1.00 81.44 97 PRO A CA 1
ATOM 765 C C . PRO A 1 97 ? -13.411 -1.707 8.250 1.00 81.44 97 PRO A C 1
ATOM 767 O O . PRO A 1 97 ? -13.090 -0.582 7.891 1.00 81.44 97 PRO A O 1
ATOM 770 N N . LEU A 1 98 ? -13.904 -2.607 7.392 1.00 81.50 98 LEU A N 1
ATOM 771 C CA . LEU A 1 98 ? -14.122 -2.335 5.972 1.00 81.50 98 LEU A CA 1
ATOM 772 C C . LEU A 1 98 ? -15.184 -1.257 5.734 1.00 81.50 98 LEU A C 1
ATOM 774 O O . LEU A 1 98 ? -15.041 -0.480 4.798 1.00 81.50 98 LEU A O 1
ATOM 778 N N . TYR A 1 99 ? -16.226 -1.180 6.569 1.00 82.06 99 TYR A N 1
ATOM 779 C CA . TYR A 1 99 ? -17.228 -0.115 6.448 1.00 82.06 99 TYR A CA 1
ATOM 780 C C . TYR A 1 99 ? -16.654 1.234 6.864 1.00 82.06 99 TYR A C 1
ATOM 782 O O . TYR A 1 99 ? -16.933 2.237 6.218 1.00 82.06 99 TYR A O 1
ATOM 790 N N . GLN A 1 100 ? -15.825 1.253 7.909 1.00 79.31 100 GLN A N 1
ATOM 791 C CA . GLN A 1 100 ? -15.130 2.464 8.331 1.00 79.31 100 GLN A CA 1
ATOM 792 C C . GLN A 1 100 ? -14.159 2.935 7.244 1.00 79.31 100 GLN A C 1
ATOM 794 O O . GLN A 1 100 ? -14.187 4.100 6.865 1.00 79.31 100 GLN A O 1
ATOM 799 N N . LEU A 1 101 ? -13.377 2.020 6.664 1.00 81.00 101 LEU A N 1
ATOM 800 C CA . LEU A 1 101 ? -12.505 2.338 5.536 1.00 81.00 101 LEU A CA 1
ATOM 801 C C . LEU A 1 101 ? -13.305 2.866 4.336 1.00 81.00 101 LEU A C 1
ATOM 803 O O . LEU A 1 101 ? -12.950 3.903 3.788 1.00 81.00 101 LEU A O 1
ATOM 807 N N . ALA A 1 102 ? -14.392 2.194 3.947 1.00 82.50 102 ALA A N 1
ATOM 808 C CA . ALA A 1 102 ? -15.235 2.619 2.831 1.00 82.50 102 ALA A CA 1
ATOM 809 C C . ALA A 1 102 ? -15.829 4.016 3.058 1.00 82.50 102 ALA A C 1
ATOM 811 O O . ALA A 1 102 ? -15.770 4.853 2.163 1.00 82.50 102 ALA A O 1
ATOM 812 N N . PHE A 1 103 ? -16.323 4.291 4.268 1.00 80.94 103 PHE A N 1
ATOM 813 C CA . PHE A 1 103 ? -16.849 5.602 4.643 1.00 80.94 103 PHE A CA 1
ATOM 814 C C 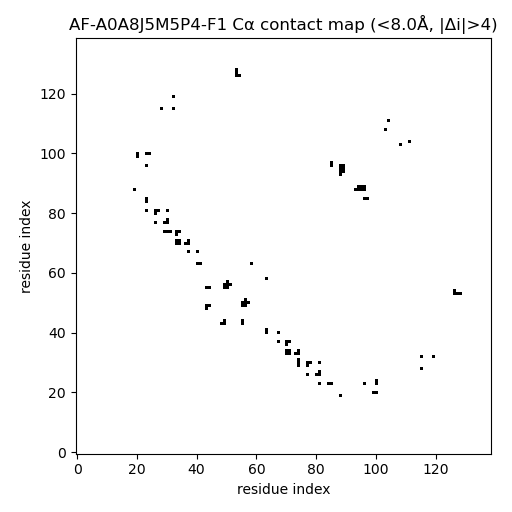. PHE A 1 103 ? -15.794 6.706 4.506 1.00 80.94 103 PHE A C 1
ATOM 816 O O . PHE A 1 103 ? -16.073 7.785 3.983 1.00 80.94 103 PHE A O 1
ATOM 823 N N . VAL A 1 104 ? -14.563 6.444 4.940 1.00 79.81 104 VAL A N 1
ATOM 824 C CA . VAL A 1 104 ? -13.486 7.439 4.882 1.00 79.81 104 VAL A CA 1
ATOM 825 C C . VAL A 1 104 ? -12.982 7.607 3.452 1.00 79.81 104 VAL A C 1
ATOM 827 O O . VAL A 1 104 ? -12.751 8.737 3.025 1.00 79.81 104 VAL A O 1
ATOM 830 N N . LEU A 1 105 ? -12.885 6.520 2.679 1.00 78.88 105 LEU A N 1
ATOM 831 C CA . LEU A 1 105 ? -12.575 6.581 1.249 1.00 78.88 105 LEU A CA 1
ATOM 832 C C . LEU A 1 105 ? -13.631 7.374 0.477 1.00 78.88 105 LEU A C 1
ATOM 834 O O . LEU A 1 105 ? -13.266 8.134 -0.412 1.00 78.88 105 LEU A O 1
ATOM 838 N N . GLU A 1 106 ? -14.910 7.242 0.821 1.00 84.94 106 GLU A N 1
ATOM 839 C CA . GLU A 1 106 ? -16.001 8.015 0.221 1.00 84.94 106 GLU A CA 1
ATOM 840 C C . GLU A 1 106 ? -15.920 9.495 0.624 1.00 84.94 106 GLU A C 1
ATOM 842 O O . GLU A 1 106 ? -15.950 10.387 -0.227 1.00 84.94 106 GLU A O 1
ATOM 847 N N . THR A 1 107 ? -15.727 9.768 1.915 1.00 84.00 107 THR A N 1
ATOM 848 C CA . THR A 1 107 ? -15.699 11.134 2.460 1.00 84.00 107 THR A CA 1
ATOM 849 C C . THR A 1 107 ? -14.473 11.920 1.986 1.00 84.00 107 THR A C 1
ATOM 851 O O . THR A 1 107 ? -14.565 13.106 1.665 1.00 84.00 107 THR A O 1
ATOM 854 N N . GLN A 1 108 ? -13.314 11.263 1.915 1.00 79.06 108 GLN A N 1
ATOM 855 C CA . GLN A 1 108 ? -12.025 11.858 1.552 1.00 79.06 108 GLN A CA 1
ATOM 856 C C . GLN A 1 108 ? -11.570 11.461 0.144 1.00 79.06 108 GLN A C 1
ATOM 858 O O . GLN A 1 108 ? -10.394 11.613 -0.186 1.00 79.06 108 GLN A O 1
ATOM 863 N N . MET A 1 109 ? -12.484 11.006 -0.720 1.00 75.44 109 MET A N 1
ATOM 864 C CA . MET A 1 109 ? -12.149 10.448 -2.035 1.00 75.44 109 MET A CA 1
ATOM 865 C C . MET A 1 109 ? -11.261 11.373 -2.870 1.00 75.44 109 MET A C 1
ATOM 867 O O . MET A 1 109 ? -10.277 10.930 -3.455 1.00 75.44 109 MET A O 1
ATOM 871 N N . ARG A 1 110 ? -11.566 12.678 -2.886 1.00 77.88 110 ARG A N 1
ATOM 872 C CA . ARG A 1 110 ? -10.768 13.6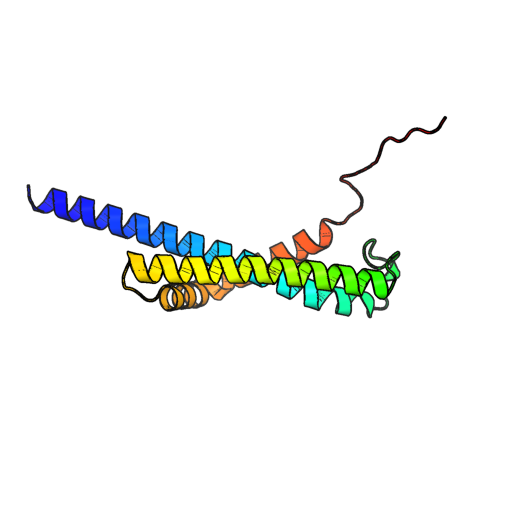82 -3.613 1.00 77.88 110 ARG A CA 1
ATOM 873 C C . ARG A 1 110 ? -9.349 13.804 -3.063 1.00 77.88 110 ARG A C 1
ATOM 875 O O . ARG A 1 110 ? -8.401 13.898 -3.836 1.00 77.88 110 ARG A O 1
ATOM 882 N N . THR A 1 111 ? -9.203 13.783 -1.743 1.00 77.75 111 THR A N 1
ATOM 883 C CA . THR A 1 111 ? -7.909 13.868 -1.060 1.00 77.75 111 THR A CA 1
ATOM 884 C C . THR A 1 111 ? -7.084 12.614 -1.315 1.00 77.75 111 THR A C 1
ATOM 886 O O . THR A 1 111 ? -5.910 12.725 -1.666 1.00 77.75 111 THR A O 1
ATOM 889 N N . VAL A 1 112 ? -7.704 11.435 -1.203 1.00 78.31 112 VAL A N 1
ATOM 890 C CA . VAL A 1 112 ? -7.064 10.136 -1.450 1.00 78.31 112 VAL A CA 1
ATOM 891 C C . VAL A 1 112 ? -6.654 10.010 -2.914 1.00 78.31 112 VAL A C 1
ATOM 893 O O . VAL A 1 112 ? -5.510 9.669 -3.189 1.00 78.31 112 VAL A O 1
ATOM 896 N N . GLN A 1 113 ? -7.527 10.358 -3.866 1.00 73.94 113 GLN A N 1
ATOM 897 C CA . GLN A 1 113 ? -7.177 10.361 -5.290 1.00 73.94 113 GLN A CA 1
ATOM 898 C C . GLN A 1 113 ? -6.075 11.369 -5.616 1.00 73.94 113 GLN A C 1
ATOM 900 O O . GLN A 1 113 ? -5.163 11.037 -6.368 1.00 73.94 113 GLN A O 1
ATOM 905 N N . GLY A 1 114 ? -6.122 12.573 -5.039 1.00 79.44 114 GLY A N 1
ATOM 906 C CA . GLY A 1 114 ? -5.069 13.573 -5.206 1.00 79.44 114 GLY A CA 1
ATOM 907 C C . GLY A 1 114 ? -3.720 13.076 -4.687 1.00 79.44 114 GLY A C 1
ATOM 908 O O . GLY A 1 114 ? -2.718 13.177 -5.392 1.00 79.44 114 GLY A O 1
ATOM 909 N N . HIS A 1 115 ? -3.699 12.468 -3.498 1.00 78.25 115 HIS A N 1
ATOM 910 C CA . HIS A 1 115 ? -2.488 11.872 -2.936 1.00 78.25 115 HIS A CA 1
ATOM 911 C C . HIS A 1 115 ? -1.998 10.705 -3.778 1.00 78.25 115 HIS A C 1
ATOM 913 O O . HIS A 1 115 ? -0.833 10.707 -4.144 1.00 78.25 115 HIS A O 1
ATOM 919 N N . 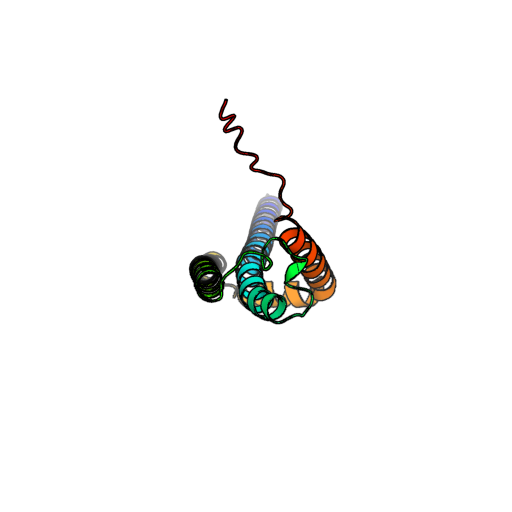LEU A 1 116 ? -2.864 9.760 -4.150 1.00 75.75 116 LEU A N 1
ATOM 920 C CA . LEU A 1 116 ? -2.488 8.638 -5.008 1.00 75.75 116 LEU A CA 1
ATOM 921 C C . LEU A 1 116 ? -1.948 9.119 -6.355 1.00 75.75 116 LEU A C 1
ATOM 923 O O . LEU A 1 116 ? -0.973 8.556 -6.838 1.00 75.75 116 LEU A O 1
ATOM 927 N N . PHE A 1 117 ? -2.516 10.173 -6.941 1.00 77.50 117 PHE A N 1
ATOM 928 C CA . PHE A 1 117 ? -2.020 10.756 -8.185 1.00 77.50 117 PHE A CA 1
ATOM 929 C C . PHE A 1 117 ? -0.627 11.370 -8.010 1.00 77.50 117 PHE A C 1
ATOM 931 O O . PHE A 1 117 ? 0.288 11.029 -8.758 1.00 77.50 117 PHE A O 1
ATOM 938 N N . VAL A 1 118 ? -0.438 12.221 -6.997 1.00 78.31 118 VAL A N 1
ATOM 939 C CA . VAL A 1 118 ? 0.863 12.842 -6.699 1.00 78.31 118 VAL A CA 1
ATOM 940 C C . VAL A 1 118 ? 1.908 11.783 -6.356 1.00 78.31 118 VAL A C 1
ATOM 942 O O . VAL A 1 118 ? 3.005 11.817 -6.903 1.00 78.31 118 VAL A O 1
ATOM 945 N N . TRP A 1 119 ? 1.565 10.815 -5.506 1.00 72.81 119 TRP A N 1
ATOM 946 C CA . TRP A 1 119 ? 2.441 9.715 -5.105 1.00 72.81 119 TRP A CA 1
ATOM 947 C C . TRP A 1 119 ? 2.783 8.802 -6.269 1.00 72.81 119 TRP A C 1
ATOM 949 O O . TRP A 1 119 ? 3.940 8.426 -6.405 1.00 72.81 119 TRP A O 1
ATOM 959 N N . THR A 1 120 ? 1.819 8.500 -7.140 1.00 67.88 120 THR A N 1
ATOM 960 C CA . THR A 1 120 ? 2.082 7.773 -8.383 1.00 67.88 120 THR A CA 1
ATOM 961 C C . THR A 1 120 ? 3.084 8.571 -9.210 1.00 67.88 120 THR A C 1
ATOM 963 O O . THR A 1 120 ? 4.170 8.077 -9.465 1.00 67.88 120 THR A O 1
ATOM 966 N N . VAL A 1 121 ? 2.834 9.844 -9.526 1.00 68.44 121 VAL A N 1
ATOM 967 C CA . VAL A 1 121 ? 3.789 10.669 -10.293 1.00 68.44 121 VAL A CA 1
ATOM 968 C C . VAL A 1 121 ? 5.175 10.734 -9.627 1.00 68.44 121 VAL A C 1
ATOM 970 O O . VAL A 1 121 ? 6.182 10.636 -10.328 1.00 68.44 121 VAL A O 1
ATOM 973 N N . PHE A 1 122 ? 5.245 10.850 -8.300 1.00 66.06 122 PHE A N 1
ATOM 974 C CA . PHE A 1 122 ? 6.495 10.995 -7.552 1.00 66.06 122 PHE A CA 1
ATOM 9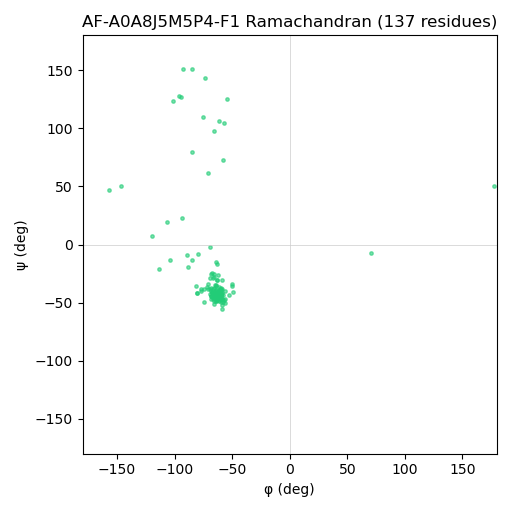75 C C . PHE A 1 122 ? 7.293 9.685 -7.445 1.00 66.06 122 PHE A C 1
ATOM 977 O O . PHE A 1 122 ? 8.475 9.665 -7.790 1.00 66.06 122 PHE A O 1
ATOM 984 N N . ILE A 1 123 ? 6.657 8.576 -7.047 1.00 62.06 123 ILE A N 1
ATOM 985 C CA . ILE A 1 123 ? 7.269 7.234 -7.031 1.00 62.06 123 ILE A CA 1
ATOM 986 C C . ILE A 1 123 ? 7.720 6.847 -8.445 1.00 62.06 123 ILE A C 1
ATOM 988 O O . ILE A 1 123 ? 8.805 6.294 -8.612 1.00 62.06 123 ILE A O 1
ATOM 992 N N . LEU A 1 124 ? 6.935 7.188 -9.472 1.00 58.06 124 LEU A N 1
ATOM 993 C CA . LEU A 1 124 ? 7.267 6.914 -10.872 1.00 58.06 124 LEU A CA 1
ATOM 994 C C . LEU A 1 124 ? 8.490 7.698 -11.381 1.00 58.06 124 LEU A C 1
ATOM 996 O O . LEU A 1 124 ? 9.179 7.207 -12.277 1.00 58.06 124 LEU A O 1
ATOM 1000 N N . HIS A 1 125 ? 8.772 8.885 -10.830 1.00 53.62 125 HIS A N 1
ATOM 1001 C CA . HIS A 1 125 ? 9.961 9.684 -11.166 1.00 53.62 125 HIS A CA 1
ATOM 1002 C C . HIS A 1 125 ? 11.194 9.336 -10.307 1.00 53.62 125 HIS A C 1
ATOM 1004 O O . HIS A 1 125 ? 12.320 9.578 -10.727 1.00 53.62 125 HIS A O 1
ATOM 1010 N N . MET A 1 126 ? 11.040 8.696 -9.147 1.00 47.12 126 MET A N 1
ATOM 1011 C CA . MET A 1 126 ? 12.165 8.346 -8.263 1.00 47.12 126 MET A CA 1
ATOM 1012 C C . MET A 1 126 ? 13.162 7.251 -8.725 1.00 47.12 126 MET A C 1
ATOM 1014 O O . MET A 1 126 ? 14.153 7.058 -8.025 1.00 47.12 126 MET A O 1
ATOM 1018 N N . PRO A 1 127 ? 13.031 6.563 -9.879 1.00 49.09 127 PRO A N 1
ATOM 1019 C CA . PRO A 1 127 ? 14.141 5.825 -10.483 1.00 49.09 127 PRO A CA 1
ATOM 1020 C C . PRO A 1 127 ? 14.905 6.673 -11.518 1.00 49.09 127 PRO A C 1
ATOM 1022 O O . PRO A 1 127 ? 15.586 6.138 -12.402 1.00 49.09 127 PRO A O 1
ATOM 1025 N N . LEU A 1 128 ? 14.825 8.007 -11.422 1.00 43.22 128 LEU A N 1
ATOM 1026 C CA . LEU A 1 128 ? 15.876 8.878 -11.938 1.00 43.22 128 LEU A CA 1
ATOM 1027 C C . LEU A 1 128 ? 17.204 8.432 -11.305 1.00 43.22 128 LEU A C 1
ATOM 1029 O O . LEU A 1 128 ? 17.321 8.312 -10.090 1.00 43.22 128 LEU A O 1
ATOM 1033 N N . MET A 1 129 ? 18.183 8.138 -12.159 1.00 42.69 129 MET A N 1
ATOM 1034 C CA . MET A 1 129 ? 19.527 7.641 -11.843 1.00 42.69 129 MET A CA 1
ATOM 1035 C C . MET A 1 129 ? 20.301 8.586 -10.905 1.00 42.69 129 MET A C 1
ATOM 1037 O O . MET A 1 129 ? 21.223 9.278 -11.339 1.00 42.69 129 MET A O 1
ATOM 1041 N N . HIS A 1 130 ? 19.941 8.648 -9.622 1.00 48.00 130 HIS A N 1
ATOM 1042 C CA . HIS A 1 130 ? 20.711 9.402 -8.640 1.00 48.00 130 HIS A 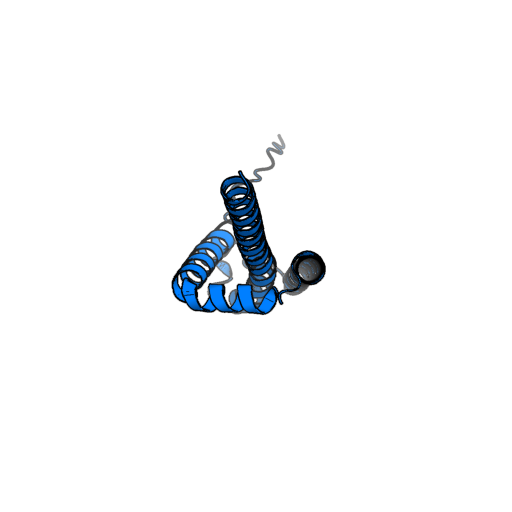CA 1
ATOM 1043 C C . HIS A 1 130 ? 20.534 8.962 -7.180 1.00 48.00 130 HIS A C 1
ATOM 1045 O O . HIS A 1 130 ? 20.398 9.810 -6.315 1.00 48.00 130 HIS A O 1
ATOM 1051 N N . TYR A 1 131 ? 20.601 7.661 -6.872 1.00 42.25 131 TYR A N 1
ATOM 1052 C CA . TYR A 1 131 ? 20.953 7.200 -5.511 1.00 42.25 131 TYR A CA 1
ATOM 1053 C C . TYR A 1 131 ? 21.748 5.885 -5.527 1.00 42.25 131 TYR A C 1
ATOM 1055 O O . TYR A 1 131 ? 21.436 4.917 -4.841 1.00 42.25 131 TYR A O 1
ATOM 1063 N N . GLY A 1 132 ? 22.806 5.845 -6.338 1.00 43.34 132 GLY A N 1
ATOM 1064 C CA . GLY A 1 132 ? 23.719 4.704 -6.369 1.00 43.34 132 GLY A CA 1
ATOM 1065 C C . GLY A 1 132 ? 24.824 4.838 -7.406 1.00 43.34 132 GLY A C 1
ATOM 1066 O O . GLY A 1 132 ? 25.020 3.929 -8.206 1.00 43.34 132 GLY A O 1
ATOM 1067 N N . VAL A 1 133 ? 25.545 5.966 -7.424 1.00 41.62 133 VAL A N 1
ATOM 1068 C CA . VAL A 1 133 ? 26.876 5.974 -8.045 1.00 41.62 133 VAL A CA 1
ATOM 1069 C C . VAL A 1 133 ? 27.740 5.058 -7.184 1.00 41.62 133 VAL A C 1
ATOM 1071 O O . VAL A 1 133 ? 28.229 5.452 -6.128 1.00 41.62 133 VAL A O 1
ATOM 1074 N N . ASN A 1 134 ? 27.891 3.805 -7.612 1.00 45.09 134 ASN A N 1
ATOM 1075 C CA . ASN A 1 134 ? 29.021 2.993 -7.194 1.00 45.09 134 ASN A CA 1
ATOM 1076 C C . ASN A 1 134 ? 30.274 3.770 -7.604 1.00 45.09 134 ASN A C 1
ATOM 1078 O O . ASN A 1 134 ? 30.627 3.803 -8.782 1.00 45.09 134 ASN A O 1
ATOM 1082 N N . TYR A 1 135 ? 30.947 4.398 -6.642 1.00 46.53 135 TYR A N 1
ATOM 1083 C CA . TYR A 1 135 ? 32.314 4.881 -6.811 1.00 46.53 135 TYR A CA 1
ATOM 1084 C C . TYR A 1 135 ? 33.269 3.679 -6.873 1.00 46.53 135 TYR A C 1
ATOM 1086 O O . TYR A 1 135 ? 34.141 3.509 -6.027 1.00 46.53 135 TYR A O 1
ATOM 1094 N N . ALA A 1 136 ? 33.100 2.814 -7.871 1.00 43.19 1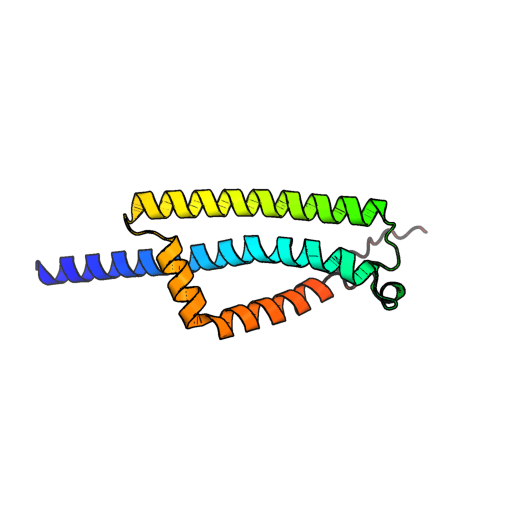36 ALA A N 1
ATOM 1095 C CA . ALA A 1 136 ? 34.151 1.909 -8.296 1.00 43.19 136 ALA A CA 1
ATOM 1096 C C . ALA A 1 136 ? 35.022 2.691 -9.280 1.00 43.19 136 ALA A C 1
ATOM 1098 O O . ALA A 1 136 ? 34.867 2.594 -10.495 1.00 43.19 136 ALA A O 1
ATOM 1099 N N . VAL A 1 137 ? 35.902 3.527 -8.728 1.00 45.50 137 VAL A N 1
ATOM 1100 C CA . VAL A 1 137 ? 37.049 4.048 -9.469 1.00 45.50 137 VAL A CA 1
ATOM 1101 C C . VAL A 1 137 ? 37.887 2.832 -9.851 1.00 45.50 137 VAL A C 1
ATOM 1103 O O . VAL A 1 137 ? 38.501 2.203 -8.991 1.00 45.50 137 VAL A O 1
ATOM 1106 N N . GLN A 1 138 ? 37.856 2.458 -11.125 1.00 42.53 138 GLN A N 1
ATOM 1107 C CA . GLN A 1 138 ? 38.904 1.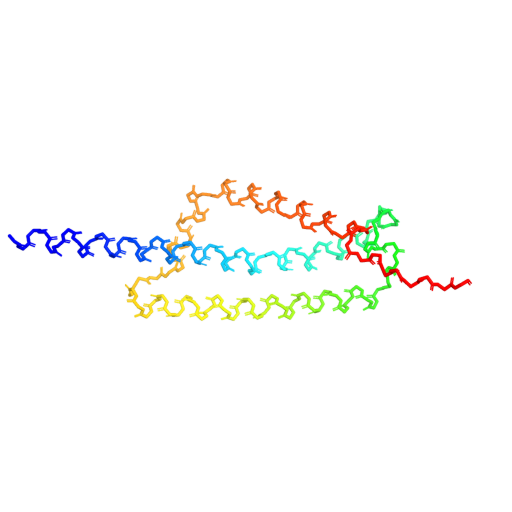636 -11.711 1.00 42.53 138 GLN A CA 1
ATOM 1108 C C . GLN A 1 138 ? 39.901 2.589 -12.367 1.00 42.53 138 GLN A C 1
ATOM 1110 O O . GLN A 1 138 ? 39.495 3.501 -13.084 1.00 42.53 138 GLN A O 1
ATOM 1115 N N . PHE A 1 139 ? 41.161 2.402 -11.975 1.00 43.12 139 PHE A N 1
ATOM 1116 C CA . PHE A 1 139 ? 42.337 3.220 -12.266 1.00 43.12 139 PHE A CA 1
ATOM 1117 C C . PHE A 1 139 ? 42.505 3.583 -13.743 1.00 43.12 139 PHE A C 1
ATOM 1119 O O . PHE A 1 139 ? 42.283 2.691 -14.593 1.00 43.12 139 PHE A O 1
#

Foldseek 3Di:
DVVVVVVVVVVVVVVVVVVLLVVLLVLVLQLVLLVVVLVVLVVCLPDPCQCVDPSNVPDDPVNNVVVSVVSVVSSVVSVVVNVVSQVVCCVPVVDRVVVVNVVCCVVCVVVSVVCSVVCNVVVSCVVPPPDDPPPPPDD